Protein AF-A0A832IP76-F1 (afdb_monomer_lite)

pLDDT: mean 93.06, std 5.54, range [58.69, 98.25]

Sequence (134 aa):
MFLRELKSSSGKVYIQVIDKSSGKYKVVKSFGSSFYEKELFNLKKEAQQWIHHRLQRRIEAHITINFAAYKVYKELERQLKEKKATISAEKAIEIAENIYQIQVKLPNSQEIISKTIILTQEQKYLSELFNFGC

Radius of gyration: 27.36 Å; chains: 1; bounding box: 58×35×67 Å

Structure (mmCIF, N/CA/C/O backbone):
data_AF-A0A832IP76-F1
#
_entry.id   AF-A0A832IP76-F1
#
loop_
_atom_site.group_PDB
_atom_site.id
_atom_site.type_symbol
_atom_site.label_atom_id
_atom_site.label_alt_id
_atom_site.label_comp_id
_atom_site.label_asym_id
_atom_site.label_entity_id
_atom_site.label_seq_id
_atom_site.pdbx_PDB_ins_code
_atom_site.Cartn_x
_atom_site.Cartn_y
_atom_site.Cartn_z
_atom_site.occupancy
_atom_site.B_iso_or_equiv
_atom_site.auth_seq_id
_atom_site.auth_comp_id
_atom_site.auth_asym_id
_atom_site.auth_atom_id
_atom_site.pdbx_PDB_model_num
ATOM 1 N N . MET A 1 1 ? 14.040 -2.113 -15.849 1.00 89.50 1 MET A N 1
ATOM 2 C CA . MET A 1 1 ? 13.790 -2.265 -17.301 1.00 89.50 1 MET A CA 1
ATOM 3 C C . MET A 1 1 ? 14.934 -1.606 -18.041 1.00 89.50 1 MET A C 1
ATOM 5 O O . MET A 1 1 ? 15.389 -0.569 -17.582 1.00 89.50 1 MET A O 1
ATOM 9 N N . PHE A 1 2 ? 15.406 -2.195 -19.135 1.00 91.50 2 PHE A N 1
ATOM 10 C CA . PHE A 1 2 ? 16.602 -1.736 -19.840 1.00 91.50 2 PHE A CA 1
ATOM 11 C C . PHE A 1 2 ? 16.370 -1.736 -21.344 1.00 9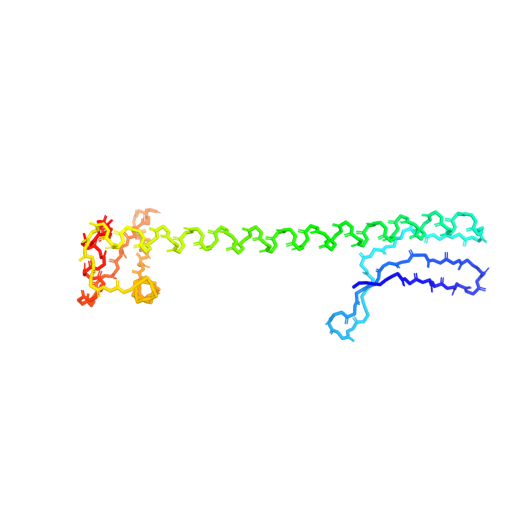1.50 2 PHE A C 1
ATOM 13 O O . PHE A 1 2 ? 15.682 -2.620 -21.859 1.00 91.50 2 PHE A O 1
ATOM 20 N N . LEU A 1 3 ? 16.961 -0.762 -22.034 1.00 94.62 3 LEU A N 1
ATOM 21 C CA . LEU A 1 3 ? 17.046 -0.785 -23.486 1.00 94.62 3 LEU A CA 1
ATOM 22 C C . LEU A 1 3 ? 18.001 -1.907 -23.914 1.00 94.62 3 LEU A C 1
ATOM 24 O O . LEU A 1 3 ? 19.085 -2.063 -23.354 1.00 94.62 3 LEU A O 1
ATOM 28 N N . ARG A 1 4 ? 17.579 -2.697 -24.895 1.00 94.50 4 ARG A N 1
ATOM 29 C CA . ARG A 1 4 ? 18.349 -3.766 -25.520 1.00 94.50 4 ARG A CA 1
ATOM 30 C C . ARG A 1 4 ? 18.390 -3.525 -27.018 1.00 94.50 4 ARG A C 1
ATOM 32 O O . ARG A 1 4 ? 17.353 -3.337 -27.652 1.00 94.50 4 ARG A O 1
ATOM 39 N N . GLU A 1 5 ? 19.589 -3.632 -27.564 1.00 95.44 5 GLU A N 1
ATOM 40 C CA . GLU A 1 5 ? 19.828 -3.703 -28.998 1.00 95.44 5 GLU A CA 1
ATOM 41 C C . GLU A 1 5 ? 20.131 -5.150 -29.363 1.00 95.44 5 GLU A C 1
ATOM 43 O O . GLU A 1 5 ? 21.021 -5.774 -28.782 1.00 95.44 5 GLU A O 1
ATOM 48 N N . LEU A 1 6 ? 19.365 -5.705 -30.295 1.00 94.62 6 LEU A N 1
ATOM 49 C CA . LEU A 1 6 ? 19.557 -7.067 -30.774 1.00 94.62 6 LEU A CA 1
ATOM 50 C C . LEU A 1 6 ? 19.896 -7.029 -32.261 1.00 94.62 6 LEU A C 1
ATOM 52 O O . LEU A 1 6 ? 19.045 -6.704 -33.084 1.00 94.62 6 LEU A O 1
ATOM 56 N N . LYS A 1 7 ? 21.143 -7.358 -32.599 1.00 94.19 7 LYS A N 1
ATOM 57 C CA . LYS A 1 7 ? 21.591 -7.474 -33.989 1.00 94.19 7 LYS A CA 1
ATOM 58 C C . LYS A 1 7 ? 21.172 -8.834 -34.547 1.00 94.19 7 LYS A C 1
ATOM 60 O O . LYS A 1 7 ? 21.428 -9.862 -33.925 1.00 94.19 7 LYS A O 1
ATOM 65 N N . SER A 1 8 ? 20.506 -8.829 -35.694 1.00 93.50 8 SER A N 1
ATOM 66 C CA . SER A 1 8 ? 20.143 -10.032 -36.443 1.00 93.50 8 SER A CA 1
ATOM 67 C C . SER A 1 8 ? 21.290 -10.478 -37.348 1.00 93.50 8 SER A C 1
ATOM 69 O O . SER A 1 8 ? 22.153 -9.674 -37.700 1.00 93.50 8 SER A O 1
ATOM 71 N N . SER A 1 9 ? 21.265 -11.742 -37.772 1.00 88.50 9 SER A N 1
ATOM 72 C CA . SER A 1 9 ? 22.196 -12.301 -38.759 1.00 88.50 9 SER A CA 1
ATOM 73 C C . SER A 1 9 ? 22.188 -11.544 -40.091 1.00 88.50 9 SER A C 1
ATOM 75 O O . SER A 1 9 ? 23.203 -11.514 -40.773 1.00 88.50 9 SER A O 1
ATOM 77 N N . SER A 1 10 ? 21.080 -10.879 -40.438 1.00 85.50 10 SER A N 1
ATOM 78 C CA . SER A 1 10 ? 20.974 -10.026 -41.628 1.00 85.50 10 SER A CA 1
ATOM 79 C C . SER A 1 10 ? 21.612 -8.639 -41.475 1.00 85.50 10 SER A C 1
ATOM 81 O O . SER A 1 10 ? 21.623 -7.874 -42.431 1.00 85.50 10 SER A O 1
ATOM 83 N N . GLY A 1 11 ? 22.096 -8.273 -40.282 1.00 87.50 11 GLY A N 1
ATOM 84 C CA . GLY A 1 11 ? 22.612 -6.934 -39.969 1.00 87.50 11 GLY A CA 1
ATOM 85 C C . GLY A 1 11 ? 21.555 -5.949 -39.451 1.00 87.50 11 GLY A C 1
ATOM 86 O O . GLY A 1 11 ? 21.905 -4.875 -38.964 1.00 87.50 11 GLY A O 1
ATOM 87 N N . LYS A 1 12 ? 20.266 -6.315 -39.476 1.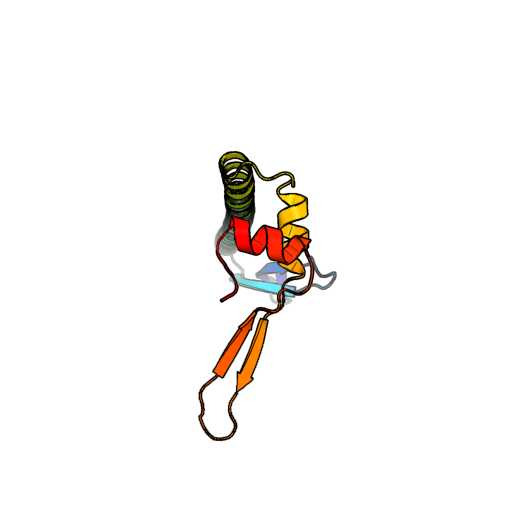00 93.19 12 LYS A N 1
ATOM 88 C CA . LYS A 1 12 ? 19.182 -5.485 -38.926 1.00 93.19 12 LYS A CA 1
ATOM 89 C C . LYS A 1 12 ? 19.278 -5.412 -37.403 1.00 93.19 12 LYS A C 1
ATOM 91 O O . LYS A 1 12 ? 19.437 -6.446 -36.751 1.00 93.19 12 LYS A O 1
ATOM 96 N N . VAL A 1 13 ? 19.117 -4.228 -36.815 1.00 96.56 13 VAL A N 1
ATOM 97 C CA . VAL A 1 13 ? 19.143 -4.048 -35.354 1.00 96.56 13 VAL A CA 1
ATOM 98 C C . VAL A 1 13 ? 17.733 -3.824 -34.827 1.00 96.56 13 VAL A C 1
ATOM 100 O O . VAL A 1 13 ? 17.008 -2.969 -35.326 1.00 96.56 13 VAL A O 1
ATOM 103 N N . TYR A 1 14 ? 17.344 -4.585 -33.808 1.00 96.50 14 TYR A N 1
ATOM 104 C CA . TYR A 1 14 ? 16.060 -4.479 -33.120 1.00 96.50 14 TYR A CA 1
ATOM 105 C C . TYR A 1 14 ? 16.226 -3.707 -31.815 1.00 96.50 14 TYR A C 1
ATOM 107 O O . TYR A 1 14 ? 17.082 -4.052 -30.996 1.00 96.50 14 TYR A O 1
ATOM 115 N N . ILE A 1 15 ? 15.376 -2.702 -31.605 1.00 97.56 15 ILE A N 1
ATOM 116 C CA . ILE A 1 15 ? 15.324 -1.923 -30.367 1.00 97.56 15 ILE A CA 1
ATOM 117 C C . ILE A 1 15 ? 14.182 -2.446 -29.502 1.00 97.56 15 ILE A C 1
ATOM 119 O O . ILE A 1 15 ? 13.008 -2.425 -29.886 1.00 97.56 15 ILE A O 1
ATOM 123 N N . GLN A 1 16 ? 14.536 -2.941 -28.321 1.00 96.94 16 GLN A N 1
ATOM 124 C CA . GLN A 1 16 ? 13.610 -3.554 -27.378 1.00 96.94 16 GLN A CA 1
ATOM 125 C C . GLN A 1 16 ? 13.825 -2.993 -25.978 1.00 96.94 16 GLN A C 1
ATOM 127 O O . GLN A 1 16 ? 14.927 -2.603 -25.606 1.00 96.94 16 GLN A O 1
ATOM 132 N N . VAL A 1 17 ? 12.776 -3.014 -25.168 1.00 96.38 17 VAL A N 1
ATOM 133 C CA . VAL A 1 17 ? 12.868 -2.812 -23.725 1.00 96.38 17 VAL A CA 1
ATOM 134 C C . VAL A 1 17 ? 12.633 -4.147 -23.047 1.00 96.38 17 VAL A C 1
ATOM 136 O O . VAL A 1 17 ? 11.624 -4.812 -23.289 1.00 96.38 17 VAL A O 1
ATOM 139 N N . ILE A 1 18 ? 13.571 -4.536 -22.194 1.00 94.62 18 ILE A N 1
ATOM 140 C CA . ILE A 1 18 ? 13.535 -5.786 -21.441 1.00 94.62 18 ILE A CA 1
ATOM 141 C C . ILE A 1 18 ? 13.366 -5.526 -19.945 1.00 94.62 18 ILE A C 1
ATOM 143 O O . ILE A 1 18 ? 13.794 -4.501 -19.411 1.00 94.62 18 ILE A O 1
ATOM 147 N N . ASP A 1 19 ? 12.772 -6.485 -19.250 1.00 92.62 19 ASP A N 1
ATOM 148 C CA . ASP A 1 19 ? 12.733 -6.569 -17.798 1.00 92.62 19 ASP A CA 1
ATOM 149 C C . ASP A 1 19 ? 13.589 -7.749 -17.334 1.00 92.62 19 ASP A C 1
ATOM 151 O O . ASP A 1 19 ? 13.586 -8.809 -17.962 1.00 92.62 19 ASP A O 1
ATOM 155 N N . LYS A 1 20 ? 14.334 -7.533 -16.249 1.00 89.44 20 LYS A N 1
ATOM 156 C CA . LYS A 1 20 ? 15.173 -8.537 -15.578 1.00 89.44 20 LYS A CA 1
ATOM 157 C C . LYS A 1 20 ? 14.866 -8.647 -14.080 1.00 89.44 20 LYS A C 1
ATOM 159 O O . LYS A 1 20 ? 15.539 -9.392 -13.382 1.00 89.44 20 LYS A O 1
ATOM 164 N N . SER A 1 21 ? 13.880 -7.901 -13.573 1.00 86.31 21 SER A N 1
ATOM 165 C CA . SER A 1 21 ? 13.561 -7.828 -12.136 1.00 86.31 21 SER A CA 1
ATOM 166 C C . SER A 1 21 ? 13.188 -9.180 -11.521 1.00 86.31 21 SER A C 1
ATOM 168 O O . SER A 1 21 ? 13.460 -9.418 -10.354 1.00 86.31 21 SER A O 1
ATOM 170 N N . SER A 1 22 ? 12.625 -10.088 -12.318 1.00 84.88 22 SER A N 1
ATOM 171 C CA . SER A 1 22 ? 12.255 -11.448 -11.901 1.00 84.88 22 SER A CA 1
ATOM 172 C C . SER A 1 22 ? 13.398 -12.474 -11.994 1.00 84.88 22 SER A C 1
ATOM 174 O O . SER A 1 22 ? 13.154 -13.673 -11.893 1.00 84.88 22 SER A O 1
ATOM 176 N N . GLY A 1 23 ? 14.632 -12.046 -12.287 1.00 86.50 23 GLY A N 1
ATOM 177 C CA . GLY A 1 23 ? 15.772 -12.934 -12.560 1.00 86.50 23 GLY A CA 1
ATOM 178 C C . GLY A 1 23 ? 15.764 -13.570 -13.959 1.00 86.50 23 GLY A C 1
ATOM 179 O O . GLY A 1 23 ? 16.802 -14.022 -14.435 1.00 86.50 23 GLY A O 1
ATOM 180 N N . LYS A 1 24 ? 14.627 -13.552 -14.668 1.00 89.38 24 LYS A N 1
ATOM 181 C CA . LYS A 1 24 ? 14.507 -13.988 -16.068 1.00 89.38 24 LYS A CA 1
ATOM 182 C C . LYS A 1 24 ? 14.410 -12.794 -17.011 1.00 89.38 24 LYS A C 1
ATOM 184 O O . LYS A 1 24 ? 13.828 -11.762 -16.683 1.00 89.38 24 LYS A O 1
ATOM 189 N N . TYR A 1 25 ? 14.942 -12.963 -18.219 1.00 91.62 25 TYR A N 1
ATOM 190 C CA . TYR A 1 25 ? 14.788 -11.986 -19.291 1.00 91.62 25 TYR A CA 1
ATOM 191 C C . TYR A 1 25 ? 13.372 -12.043 -19.860 1.00 91.62 25 TYR A C 1
ATOM 193 O O . TYR A 1 25 ? 12.951 -13.072 -20.386 1.00 91.62 25 TYR A O 1
ATOM 201 N N . LYS A 1 26 ? 12.661 -10.915 -19.820 1.00 94.31 26 LYS A N 1
ATOM 202 C CA . LYS A 1 26 ? 11.359 -10.755 -20.474 1.00 94.31 26 LYS A CA 1
ATOM 203 C C . LYS A 1 26 ? 11.374 -9.528 -21.374 1.00 94.31 26 LYS A C 1
ATOM 205 O O . LYS A 1 26 ? 11.691 -8.435 -20.916 1.00 94.31 26 LYS A O 1
ATOM 210 N N . VAL A 1 27 ? 11.012 -9.684 -22.646 1.00 94.31 27 VAL A N 1
ATOM 211 C CA . VAL A 1 27 ? 10.774 -8.529 -23.524 1.00 94.31 27 VAL A CA 1
ATOM 212 C C . VAL A 1 27 ? 9.468 -7.868 -23.091 1.00 94.31 27 VAL A C 1
ATOM 214 O O . VAL A 1 27 ? 8.426 -8.514 -23.033 1.00 94.31 27 VAL A O 1
ATOM 217 N N . VAL A 1 28 ? 9.539 -6.587 -22.738 1.00 94.06 28 VAL A N 1
ATOM 218 C CA . VAL A 1 28 ? 8.392 -5.786 -22.288 1.00 94.06 28 VAL A CA 1
ATOM 219 C C . VAL A 1 28 ? 7.719 -5.116 -23.474 1.00 94.06 28 VAL A C 1
ATOM 221 O O . VAL A 1 28 ? 6.495 -5.079 -23.546 1.00 94.06 28 VAL A O 1
ATOM 224 N N . LYS A 1 29 ? 8.522 -4.555 -24.382 1.00 95.69 29 LYS A N 1
ATOM 225 C CA . LYS A 1 29 ? 8.045 -3.861 -25.576 1.00 95.69 29 LYS A CA 1
ATOM 226 C C . LYS A 1 29 ? 9.135 -3.832 -26.643 1.00 95.69 29 LYS A C 1
ATOM 228 O O . LYS A 1 29 ? 10.298 -3.589 -26.327 1.00 95.69 29 LYS A O 1
ATOM 233 N N . SER A 1 30 ? 8.747 -4.040 -27.894 1.00 96.12 30 SER A N 1
ATOM 234 C CA . SER A 1 30 ? 9.597 -3.819 -29.066 1.00 96.12 30 SER A CA 1
ATOM 235 C C . SER A 1 30 ? 9.212 -2.488 -29.703 1.00 96.12 30 SER A C 1
ATOM 237 O O . SER A 1 30 ? 8.024 -2.215 -29.852 1.00 96.12 30 SER A O 1
ATOM 239 N N . PHE A 1 31 ? 10.201 -1.667 -30.052 1.00 95.94 31 PHE A N 1
ATOM 240 C CA . PHE A 1 31 ? 9.984 -0.348 -30.662 1.00 95.94 31 PHE A CA 1
ATOM 241 C C . PHE A 1 31 ? 10.182 -0.375 -32.178 1.00 95.94 31 PHE A C 1
ATOM 243 O O . PHE A 1 31 ? 9.664 0.476 -32.883 1.00 95.94 31 PHE A O 1
ATOM 250 N N . GLY A 1 32 ? 10.875 -1.389 -32.695 1.00 95.19 32 GLY A N 1
ATOM 251 C CA . GLY A 1 32 ? 11.062 -1.582 -34.127 1.00 95.19 32 GLY A CA 1
ATOM 252 C C . GLY A 1 32 ? 12.450 -2.111 -34.443 1.00 95.19 32 GLY A C 1
ATOM 253 O O . GLY A 1 32 ? 13.200 -2.522 -33.552 1.00 95.19 32 GLY A O 1
ATOM 254 N N . SER A 1 33 ? 12.785 -2.118 -35.730 1.00 95.75 33 SER A N 1
ATOM 255 C CA . SER A 1 33 ? 14.110 -2.504 -36.206 1.00 95.75 33 SER A CA 1
ATOM 256 C C . SER A 1 33 ? 14.481 -1.768 -37.480 1.00 95.75 33 SER A C 1
ATOM 258 O O . SER A 1 33 ? 13.615 -1.531 -38.319 1.00 95.75 33 SER A O 1
ATOM 260 N N . SER A 1 34 ? 15.765 -1.472 -37.654 1.00 96.00 34 SER A N 1
ATOM 261 C CA . SER A 1 34 ? 16.280 -0.824 -38.860 1.00 96.00 34 SER A CA 1
ATOM 262 C C . SER A 1 34 ? 17.731 -1.224 -39.148 1.00 96.00 34 SER A C 1
ATOM 264 O O . SER A 1 34 ? 18.425 -1.768 -38.286 1.00 96.00 34 SER A O 1
ATOM 266 N N . PHE A 1 35 ? 18.159 -0.980 -40.384 1.00 94.94 35 PHE A N 1
ATOM 267 C CA . PHE A 1 35 ? 19.558 -1.006 -40.814 1.00 94.94 35 PHE A CA 1
ATOM 268 C C . PHE A 1 35 ? 20.202 0.386 -40.731 1.00 94.94 35 PHE A C 1
ATOM 270 O O . PHE A 1 35 ? 21.423 0.495 -40.673 1.00 94.94 35 PHE A O 1
ATOM 277 N N . TYR A 1 36 ? 19.389 1.447 -40.721 1.00 95.69 36 TYR A N 1
ATOM 278 C CA . TYR A 1 36 ? 19.847 2.827 -40.804 1.00 95.69 36 TYR A CA 1
ATOM 279 C C . TYR A 1 36 ? 20.055 3.421 -39.414 1.00 95.69 36 TYR A C 1
ATOM 281 O O . TYR A 1 36 ? 19.154 3.430 -38.573 1.00 95.69 36 TYR A O 1
ATOM 289 N N . GLU A 1 37 ? 21.236 3.988 -39.186 1.00 93.44 37 GLU A N 1
ATOM 290 C CA . GLU A 1 37 ? 21.628 4.541 -37.888 1.00 93.44 37 GLU A CA 1
ATOM 291 C C . GLU A 1 37 ? 20.676 5.639 -37.394 1.00 93.44 37 GLU A C 1
ATOM 293 O O . GLU A 1 37 ? 20.296 5.648 -36.224 1.00 93.44 37 GLU A O 1
ATOM 298 N N . LYS A 1 38 ? 20.215 6.517 -38.292 1.00 96.25 38 LYS A N 1
ATOM 299 C CA . LYS A 1 38 ? 19.279 7.600 -37.953 1.00 96.25 38 LYS A CA 1
ATOM 300 C C . LYS A 1 38 ? 17.938 7.072 -37.435 1.00 96.25 38 LYS A C 1
ATOM 302 O O . LYS A 1 38 ? 17.392 7.604 -36.469 1.00 96.25 38 LYS A O 1
ATOM 307 N N . GLU A 1 39 ? 17.413 6.017 -38.051 1.00 96.25 39 GLU A N 1
ATOM 308 C CA . GLU A 1 39 ? 16.176 5.379 -37.593 1.00 96.25 39 GLU A CA 1
ATOM 309 C C . GLU A 1 39 ? 16.391 4.678 -36.252 1.00 96.25 39 GLU A C 1
ATOM 311 O O . GLU A 1 39 ? 15.586 4.839 -35.336 1.00 96.25 39 GLU A O 1
ATOM 316 N N . LEU A 1 40 ? 17.514 3.972 -36.089 1.00 95.94 40 LEU A N 1
ATOM 317 C CA . LEU A 1 40 ? 17.874 3.344 -34.817 1.00 95.94 40 LEU A CA 1
ATOM 318 C C . LEU A 1 40 ? 18.018 4.368 -33.690 1.00 95.94 40 LEU A C 1
ATOM 320 O O . LEU A 1 40 ? 17.552 4.111 -32.582 1.00 95.94 40 LEU A O 1
ATOM 324 N N . PHE A 1 41 ? 18.609 5.532 -33.957 1.00 97.06 41 PHE A N 1
ATOM 325 C CA . PHE A 1 41 ? 18.715 6.621 -32.989 1.00 97.06 41 PHE A CA 1
ATOM 326 C C . PHE A 1 41 ? 17.335 7.098 -32.516 1.00 97.06 41 PHE A C 1
ATOM 328 O O . PHE A 1 41 ? 17.096 7.197 -31.310 1.00 97.06 41 PHE A O 1
ATOM 335 N N . ASN A 1 42 ? 16.400 7.319 -33.445 1.00 97.44 42 ASN A N 1
ATOM 336 C CA . ASN A 1 42 ? 15.035 7.732 -33.110 1.00 97.44 42 ASN A CA 1
ATOM 337 C C . ASN A 1 42 ? 14.303 6.667 -32.278 1.00 97.44 42 ASN A C 1
ATOM 339 O O . ASN A 1 42 ? 13.724 6.992 -31.240 1.00 97.44 42 ASN A O 1
ATOM 343 N N . LEU A 1 43 ? 14.402 5.393 -32.673 1.00 97.38 43 LEU A N 1
ATOM 344 C CA . LEU A 1 43 ? 13.804 4.272 -31.939 1.00 97.38 43 LEU A CA 1
ATOM 345 C C . LEU A 1 43 ? 14.382 4.131 -30.522 1.00 97.38 43 LEU A C 1
ATOM 347 O O . LEU A 1 43 ? 13.646 3.864 -29.570 1.00 97.38 43 LEU A O 1
ATOM 351 N N . LYS A 1 44 ? 15.696 4.333 -30.354 1.00 96.88 44 LYS A N 1
ATOM 352 C CA . LYS A 1 44 ? 16.342 4.335 -29.032 1.00 96.88 44 LYS A CA 1
ATOM 353 C C . LYS A 1 44 ? 15.825 5.473 -28.163 1.00 96.88 44 LYS A C 1
ATOM 355 O O . LYS A 1 44 ? 15.504 5.238 -26.998 1.00 96.88 44 LYS A O 1
ATOM 360 N N . LYS A 1 45 ? 15.717 6.680 -28.723 1.00 97.00 45 LYS A N 1
ATOM 361 C CA . LYS A 1 45 ? 15.214 7.858 -28.011 1.00 97.00 45 LYS A CA 1
ATOM 362 C C . LYS A 1 45 ? 13.777 7.644 -27.532 1.00 97.00 45 LYS A C 1
ATOM 364 O O . LYS A 1 45 ? 13.489 7.890 -26.363 1.00 97.00 45 LYS A O 1
ATOM 369 N N . GLU A 1 46 ? 12.902 7.128 -28.393 1.00 96.69 46 GLU A N 1
ATOM 370 C CA . GLU A 1 46 ? 11.515 6.813 -28.030 1.00 96.69 46 GLU A CA 1
ATOM 371 C C . GLU A 1 46 ? 11.452 5.769 -26.903 1.00 96.69 46 GLU A C 1
ATOM 373 O O . GLU A 1 46 ? 10.758 5.956 -25.901 1.00 96.69 46 GLU A O 1
ATOM 378 N N . ALA A 1 47 ? 12.239 4.696 -27.014 1.00 96.38 47 ALA A N 1
ATOM 379 C CA . ALA A 1 47 ? 12.301 3.653 -25.998 1.00 96.38 47 ALA A CA 1
ATOM 380 C C . ALA A 1 47 ? 12.831 4.171 -24.648 1.00 96.38 47 ALA A C 1
ATOM 382 O O . ALA A 1 47 ? 12.284 3.830 -23.596 1.00 96.38 47 ALA A O 1
ATOM 383 N N . GLN A 1 48 ? 13.856 5.029 -24.657 1.00 95.19 48 GLN A N 1
ATOM 384 C CA . GLN A 1 48 ? 14.380 5.677 -23.452 1.00 95.19 48 GLN A CA 1
ATOM 385 C C . GLN A 1 48 ? 13.348 6.599 -22.809 1.00 95.19 48 GLN A C 1
ATOM 387 O O . GLN A 1 48 ? 13.143 6.521 -21.596 1.00 95.19 48 GLN A O 1
ATOM 392 N N . GLN A 1 49 ? 12.675 7.440 -23.596 1.00 94.25 49 GLN A N 1
ATOM 393 C CA . GLN A 1 49 ? 11.599 8.293 -23.095 1.00 94.25 49 GLN A CA 1
ATOM 394 C C . GLN A 1 49 ? 10.490 7.444 -22.478 1.00 94.25 49 GLN A C 1
ATOM 396 O O . GLN A 1 49 ? 10.042 7.736 -21.372 1.00 94.25 49 GLN A O 1
ATOM 401 N N . TRP A 1 50 ? 10.085 6.357 -23.131 1.00 95.12 50 TRP A N 1
ATOM 402 C CA . TRP A 1 50 ? 9.065 5.459 -22.602 1.00 95.12 50 TRP A CA 1
ATOM 403 C C . TRP A 1 50 ? 9.463 4.838 -21.252 1.00 95.12 50 TRP A C 1
ATOM 405 O O . TRP A 1 50 ? 8.640 4.794 -20.335 1.00 95.12 50 TRP A O 1
ATOM 415 N N . ILE A 1 51 ? 10.723 4.404 -21.094 1.00 92.69 51 ILE A N 1
ATOM 416 C CA . ILE A 1 51 ? 11.238 3.900 -19.807 1.00 92.69 51 ILE A CA 1
ATOM 417 C C . ILE A 1 51 ? 11.160 4.992 -18.731 1.00 92.69 51 ILE A C 1
ATOM 419 O O . ILE A 1 51 ? 10.641 4.727 -17.645 1.00 92.69 51 ILE A O 1
ATOM 423 N N . HIS A 1 52 ? 11.643 6.203 -19.029 1.00 90.19 52 HIS A N 1
ATOM 424 C CA . HIS A 1 52 ? 11.678 7.309 -18.068 1.00 90.19 52 HIS A CA 1
ATOM 425 C C . HIS A 1 52 ? 10.277 7.720 -17.612 1.00 90.19 52 HIS A C 1
ATOM 427 O O . HIS A 1 52 ? 10.014 7.735 -16.411 1.00 90.19 52 HIS A O 1
ATOM 433 N N . HIS A 1 53 ? 9.346 7.952 -18.544 1.00 89.12 53 HIS A N 1
ATOM 434 C CA . HIS A 1 53 ? 7.964 8.307 -18.201 1.00 89.12 53 HIS A CA 1
ATOM 435 C C . HIS A 1 53 ? 7.293 7.225 -17.349 1.00 89.12 53 HIS A C 1
ATOM 437 O O . HIS A 1 53 ? 6.534 7.523 -16.426 1.00 89.12 53 HIS A O 1
ATOM 443 N N . ARG A 1 54 ? 7.574 5.945 -17.626 1.00 87.12 54 ARG A N 1
ATOM 444 C CA . ARG A 1 54 ? 7.024 4.842 -16.834 1.00 87.12 54 ARG A CA 1
ATOM 445 C C . ARG A 1 54 ? 7.598 4.799 -15.417 1.00 87.12 54 ARG A C 1
ATOM 447 O O . ARG A 1 54 ? 6.859 4.462 -14.493 1.00 87.12 54 ARG A O 1
ATOM 454 N N . LEU A 1 55 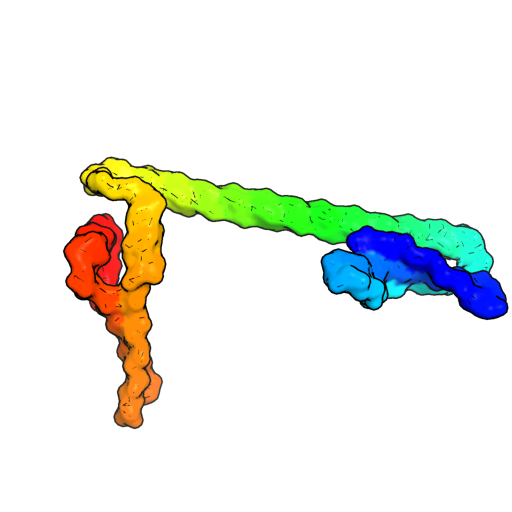? 8.883 5.108 -15.240 1.00 86.12 55 LEU A N 1
ATOM 455 C CA . LEU A 1 55 ? 9.508 5.198 -13.919 1.00 86.12 55 LEU A CA 1
ATOM 456 C C . LEU A 1 55 ? 8.924 6.369 -13.120 1.00 86.12 55 LEU A C 1
ATOM 458 O O . LEU A 1 55 ? 8.494 6.162 -11.989 1.00 86.12 55 LEU A O 1
ATOM 462 N N . GLN A 1 56 ? 8.830 7.547 -13.739 1.00 89.50 56 GLN A N 1
ATOM 463 C CA . GLN A 1 56 ? 8.254 8.745 -13.133 1.00 89.50 56 GLN A CA 1
ATOM 464 C C . GLN A 1 56 ? 6.839 8.483 -12.604 1.00 89.50 56 GLN A C 1
ATOM 466 O O . GLN A 1 56 ? 6.603 8.644 -11.412 1.00 89.50 56 GLN A O 1
ATOM 471 N N . ARG A 1 57 ? 5.934 7.952 -13.441 1.00 89.56 57 ARG A N 1
ATOM 472 C CA . ARG A 1 57 ? 4.556 7.643 -13.012 1.00 89.56 57 ARG A CA 1
ATOM 473 C C . ARG A 1 57 ? 4.489 6.674 -11.832 1.00 89.56 57 ARG A C 1
ATOM 475 O O . ARG A 1 57 ? 3.584 6.770 -11.014 1.00 89.56 57 ARG A O 1
ATOM 482 N N . ARG A 1 58 ? 5.413 5.710 -11.745 1.00 89.25 58 ARG A N 1
ATOM 483 C CA . ARG A 1 58 ? 5.464 4.761 -10.618 1.00 89.25 58 ARG A CA 1
ATOM 484 C C . ARG A 1 58 ? 5.926 5.432 -9.330 1.00 89.25 58 ARG A C 1
ATOM 486 O O . ARG A 1 58 ? 5.365 5.136 -8.281 1.00 89.25 58 ARG A O 1
ATOM 493 N N . ILE A 1 59 ? 6.923 6.309 -9.419 1.00 92.69 59 ILE A N 1
ATOM 494 C CA . ILE A 1 59 ? 7.411 7.093 -8.279 1.00 92.69 59 ILE A CA 1
ATOM 495 C C . ILE A 1 59 ? 6.298 8.019 -7.786 1.00 92.69 59 ILE A C 1
ATOM 497 O O . ILE A 1 59 ? 5.959 7.980 -6.608 1.00 92.69 59 ILE A O 1
ATOM 501 N N . GLU A 1 60 ? 5.680 8.775 -8.694 1.00 94.31 60 GLU A N 1
ATOM 502 C CA . GLU A 1 60 ? 4.552 9.660 -8.390 1.00 94.31 60 GLU A CA 1
ATOM 503 C C . GLU A 1 60 ? 3.407 8.888 -7.729 1.00 94.31 60 GLU A C 1
ATOM 505 O O . GLU A 1 60 ? 2.981 9.253 -6.639 1.00 94.31 60 GLU A O 1
ATOM 510 N N . ALA A 1 61 ? 2.974 7.767 -8.319 1.00 95.00 61 ALA A N 1
ATOM 511 C CA . ALA A 1 61 ? 1.907 6.947 -7.752 1.00 95.00 61 ALA A CA 1
ATOM 512 C C . ALA A 1 61 ? 2.246 6.431 -6.344 1.00 95.00 61 ALA A C 1
ATOM 514 O O . ALA A 1 61 ? 1.399 6.489 -5.454 1.00 95.00 61 ALA A O 1
ATOM 515 N N . HIS A 1 62 ? 3.474 5.954 -6.118 1.00 95.00 62 HIS A N 1
ATOM 516 C CA . HIS A 1 62 ? 3.899 5.488 -4.798 1.00 95.00 62 HIS A CA 1
ATOM 517 C C . HIS A 1 62 ? 3.873 6.622 -3.766 1.00 95.00 62 HIS A C 1
ATOM 519 O O . HIS A 1 62 ? 3.340 6.451 -2.672 1.00 95.00 62 HIS A O 1
ATOM 525 N N . ILE A 1 63 ? 4.391 7.799 -4.124 1.00 96.88 63 ILE A N 1
ATOM 526 C CA . ILE A 1 63 ? 4.370 8.988 -3.267 1.00 96.88 63 ILE A CA 1
ATOM 527 C C . ILE A 1 63 ? 2.925 9.391 -2.942 1.00 96.88 63 ILE A C 1
ATOM 529 O O . ILE A 1 63 ? 2.592 9.583 -1.774 1.00 96.88 63 ILE A O 1
ATOM 533 N N . THR A 1 64 ? 2.047 9.461 -3.945 1.00 97.69 64 THR A N 1
ATOM 534 C CA . THR A 1 64 ? 0.632 9.805 -3.753 1.00 97.69 64 THR A CA 1
ATOM 535 C C . THR A 1 64 ? -0.071 8.829 -2.814 1.00 97.69 64 THR A C 1
ATOM 537 O O . THR A 1 64 ? -0.777 9.271 -1.909 1.00 97.69 64 THR A O 1
ATOM 540 N N . ILE A 1 65 ? 0.141 7.520 -2.984 1.00 97.19 65 ILE A N 1
ATOM 541 C CA . ILE A 1 65 ? -0.455 6.497 -2.113 1.00 97.19 65 ILE A CA 1
ATOM 542 C C . ILE A 1 65 ? 0.034 6.665 -0.670 1.00 97.19 65 ILE A C 1
ATOM 544 O O . ILE A 1 65 ? -0.785 6.644 0.244 1.00 97.19 65 ILE A O 1
ATOM 548 N N . ASN A 1 66 ? 1.333 6.902 -0.457 1.00 97.62 66 ASN A N 1
ATOM 549 C CA . ASN A 1 66 ? 1.879 7.133 0.884 1.00 97.62 66 ASN A CA 1
ATOM 550 C C . ASN A 1 66 ? 1.277 8.376 1.550 1.00 97.62 66 ASN A C 1
ATOM 552 O O . ASN A 1 66 ? 0.866 8.312 2.707 1.00 97.62 66 ASN A O 1
ATOM 556 N N . PHE A 1 67 ? 1.174 9.499 0.832 1.00 98.19 67 PHE A N 1
ATOM 557 C CA . PHE A 1 67 ? 0.5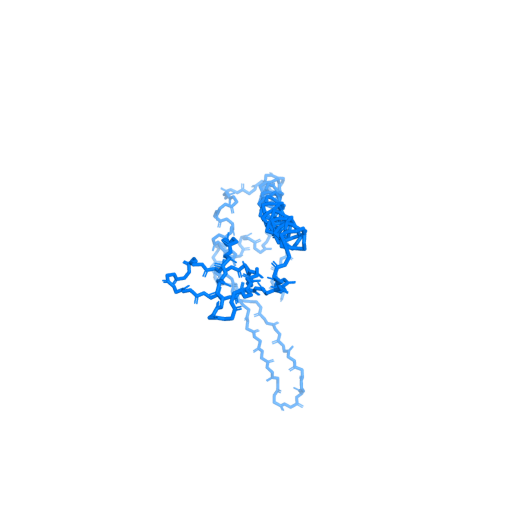64 10.713 1.382 1.00 98.19 67 PHE A CA 1
ATOM 558 C C . PHE A 1 67 ? -0.924 10.532 1.684 1.00 98.19 67 PHE A C 1
ATOM 560 O O . PHE A 1 67 ? -1.397 11.015 2.712 1.00 98.19 67 PHE A O 1
ATOM 567 N N . ALA A 1 68 ? -1.662 9.826 0.824 1.00 98.06 68 ALA A N 1
ATOM 568 C CA . ALA A 1 68 ? -3.067 9.517 1.064 1.00 98.06 68 ALA A CA 1
ATOM 569 C C . ALA A 1 68 ? -3.239 8.630 2.307 1.00 98.06 68 ALA A C 1
ATOM 571 O O . ALA A 1 68 ? -4.033 8.967 3.185 1.00 98.06 68 ALA A O 1
ATOM 572 N N . ALA A 1 69 ? -2.450 7.557 2.424 1.00 97.31 69 ALA A N 1
ATOM 573 C CA . ALA A 1 69 ? -2.455 6.675 3.589 1.00 97.31 69 ALA A CA 1
ATOM 574 C C . ALA A 1 69 ? -2.103 7.437 4.876 1.00 97.31 69 ALA A C 1
ATOM 576 O O . ALA A 1 69 ? -2.827 7.348 5.866 1.00 97.31 69 ALA A O 1
ATOM 577 N N . TYR A 1 70 ? -1.053 8.263 4.842 1.00 98.06 70 TYR A N 1
ATOM 578 C CA . TYR A 1 70 ? -0.657 9.085 5.984 1.00 98.06 70 TYR A CA 1
ATOM 579 C C . TYR A 1 70 ? -1.738 10.099 6.376 1.00 98.06 70 TYR A C 1
ATOM 581 O O . TYR A 1 70 ? -1.978 10.319 7.560 1.00 98.06 70 TYR A O 1
ATOM 589 N N . LYS A 1 71 ? -2.439 10.689 5.401 1.00 98.19 71 LYS A N 1
ATOM 590 C CA . LYS A 1 71 ? -3.553 11.603 5.672 1.00 98.19 71 LYS A CA 1
ATOM 591 C C . LYS A 1 71 ? -4.711 10.891 6.372 1.00 98.19 71 LYS A C 1
ATOM 593 O O . LYS A 1 71 ? -5.241 11.436 7.333 1.00 98.19 71 LYS A O 1
ATOM 598 N N . VAL A 1 72 ? -5.083 9.690 5.923 1.00 97.88 72 VAL A N 1
ATOM 599 C CA . VAL A 1 72 ? -6.125 8.871 6.572 1.00 97.88 72 VAL A CA 1
ATOM 600 C C . VAL A 1 72 ? -5.709 8.500 7.996 1.00 97.88 72 VAL A C 1
ATOM 602 O O . VAL A 1 72 ? -6.494 8.665 8.925 1.00 97.88 72 VAL A O 1
ATOM 605 N N . TYR A 1 73 ? -4.456 8.083 8.183 1.00 98.25 73 TYR A N 1
ATOM 606 C CA . TYR A 1 73 ? -3.901 7.780 9.500 1.00 98.25 73 TYR A CA 1
ATOM 607 C C . TYR A 1 73 ? -3.953 8.993 10.447 1.00 98.25 73 TYR A C 1
ATOM 609 O O . TYR A 1 73 ? -4.446 8.897 11.570 1.00 98.25 73 TYR A O 1
ATOM 617 N N . LYS A 1 74 ? -3.509 10.167 9.979 1.00 98.00 74 LYS A N 1
ATOM 618 C CA . LYS A 1 74 ? -3.559 11.411 10.761 1.00 98.00 74 LYS A CA 1
ATOM 619 C C . LYS A 1 74 ? -4.979 11.869 11.072 1.00 98.00 74 LYS A C 1
ATOM 621 O O . LYS A 1 74 ? -5.221 12.429 12.138 1.00 98.00 74 LYS A O 1
ATOM 626 N N . GLU A 1 75 ? -5.913 11.632 10.162 1.00 98.00 75 GLU A N 1
ATOM 627 C CA . GLU A 1 75 ? -7.323 11.919 10.399 1.00 98.00 75 GLU A CA 1
ATOM 628 C C . GLU A 1 75 ? -7.907 11.010 11.490 1.00 98.00 75 GLU A C 1
ATOM 630 O O . GLU A 1 75 ? -8.628 11.498 12.361 1.00 98.00 75 GLU A O 1
ATOM 635 N N . LEU A 1 76 ? -7.530 9.727 11.523 1.00 97.75 76 LEU A N 1
ATOM 636 C CA . LEU A 1 76 ? -7.896 8.821 12.614 1.00 97.75 76 LEU A CA 1
ATOM 637 C C . LEU A 1 76 ? -7.345 9.311 13.964 1.00 97.75 76 LEU A C 1
ATOM 639 O O . LEU A 1 76 ? -8.104 9.403 14.928 1.00 97.75 76 LEU A O 1
ATOM 643 N N . GLU A 1 77 ? -6.065 9.695 14.036 1.00 97.88 77 GLU A N 1
ATOM 644 C CA . GLU A 1 77 ? -5.479 10.273 15.258 1.00 97.88 77 GLU A CA 1
ATOM 645 C C . GLU A 1 77 ? -6.237 11.522 15.732 1.00 97.88 77 GLU A C 1
ATOM 647 O O . GLU A 1 77 ? -6.520 11.671 16.925 1.00 97.88 77 GLU A O 1
ATOM 652 N N . ARG A 1 78 ? -6.591 12.420 14.802 1.00 98.25 78 ARG A N 1
ATOM 653 C CA . ARG A 1 78 ? -7.364 13.629 15.110 1.00 98.25 78 ARG A CA 1
ATOM 654 C C . ARG A 1 78 ? -8.726 13.273 15.708 1.00 98.25 78 ARG A C 1
ATOM 656 O O . ARG A 1 78 ? -9.081 13.817 16.753 1.00 98.25 78 ARG A O 1
ATOM 663 N N . GLN A 1 79 ? -9.462 12.345 15.090 1.00 97.62 79 GLN A N 1
ATOM 664 C CA . GLN A 1 79 ? -10.780 11.920 15.573 1.00 97.62 79 GLN A CA 1
ATOM 665 C C . GLN A 1 79 ? -10.712 11.229 16.938 1.00 97.62 79 GLN A C 1
ATOM 667 O O . GLN A 1 79 ? -11.542 11.512 17.802 1.00 97.62 79 GLN A O 1
ATOM 672 N N . LEU A 1 80 ? -9.713 10.371 17.167 1.00 97.44 80 LEU A N 1
ATOM 673 C CA . LEU A 1 80 ? -9.490 9.736 18.470 1.00 97.44 80 LEU A CA 1
ATOM 674 C C . LEU A 1 80 ? -9.250 10.784 19.562 1.00 97.44 80 LEU A C 1
ATOM 676 O O . LEU A 1 80 ? -9.856 10.710 20.632 1.00 97.44 80 LEU A O 1
ATOM 680 N N . LYS A 1 81 ? -8.440 11.811 19.277 1.00 96.62 81 LYS A N 1
ATOM 681 C CA . LYS A 1 81 ? -8.190 12.915 20.213 1.00 96.62 81 LYS A CA 1
ATOM 682 C C . LYS A 1 81 ? -9.458 13.714 20.525 1.00 96.62 81 LYS A C 1
ATOM 684 O O . LYS A 1 81 ? -9.715 14.012 21.689 1.00 96.62 81 LYS A O 1
ATOM 689 N N . GLU A 1 82 ? -10.258 14.049 19.515 1.00 97.06 82 GLU A N 1
ATOM 690 C CA . GLU A 1 82 ? -11.518 14.792 19.694 1.00 97.06 82 GLU A CA 1
ATOM 691 C C . GLU A 1 82 ? -12.548 14.010 20.506 1.00 97.06 82 GLU A C 1
ATOM 693 O O . GLU A 1 82 ? -13.231 14.574 21.361 1.00 97.06 82 GLU A O 1
ATOM 698 N N . LYS A 1 83 ? -12.602 12.695 20.294 1.00 95.88 83 LYS A N 1
ATOM 699 C CA . LYS A 1 83 ? -13.458 11.773 21.045 1.00 95.88 83 LYS A CA 1
ATOM 700 C C . LYS A 1 83 ? -12.879 11.390 22.411 1.00 95.88 83 LYS A C 1
ATOM 702 O O . LYS A 1 83 ? -13.494 10.599 23.118 1.00 95.88 83 LYS A O 1
ATOM 707 N N . LYS A 1 84 ? -11.728 11.960 22.798 1.00 95.56 84 LYS A N 1
ATOM 708 C CA . LYS A 1 84 ? -11.012 11.679 24.056 1.00 95.56 84 LYS A CA 1
ATOM 709 C C . LYS A 1 84 ? -10.749 10.182 24.257 1.00 95.56 84 LYS A C 1
ATOM 711 O O . LYS A 1 84 ? -10.878 9.665 25.366 1.00 95.56 84 LYS A O 1
ATOM 716 N N . ALA A 1 85 ? -10.409 9.487 23.175 1.00 95.19 85 ALA A N 1
ATOM 717 C CA . ALA A 1 85 ? -10.095 8.071 23.226 1.00 95.19 85 ALA A CA 1
ATOM 718 C C . ALA A 1 85 ? -8.821 7.816 24.050 1.00 95.19 85 ALA A C 1
ATOM 720 O O . ALA A 1 85 ? -7.909 8.643 24.081 1.00 95.19 85 ALA A O 1
ATOM 721 N N . THR A 1 86 ? -8.755 6.660 24.708 1.00 94.75 86 THR A N 1
ATOM 722 C CA . THR A 1 86 ? -7.599 6.239 25.522 1.00 94.75 86 THR A CA 1
ATOM 723 C C . THR A 1 86 ? -6.566 5.434 24.730 1.00 94.75 86 THR A C 1
ATOM 725 O O . THR A 1 86 ? -5.489 5.145 25.246 1.00 94.75 86 THR A O 1
ATOM 728 N N . ILE A 1 87 ? -6.889 5.071 23.487 1.00 95.50 87 ILE A N 1
ATOM 729 C CA . ILE A 1 87 ? -6.080 4.216 22.611 1.00 95.50 87 ILE A CA 1
ATOM 730 C C . ILE A 1 87 ? -5.376 5.030 21.519 1.00 95.50 87 ILE A C 1
ATOM 732 O O . ILE A 1 87 ? -5.859 6.088 21.111 1.00 95.50 87 ILE A O 1
ATOM 736 N N . SER A 1 88 ? -4.248 4.517 21.021 1.00 97.19 88 SER A N 1
ATOM 737 C CA . SER A 1 88 ? -3.553 5.092 19.864 1.00 97.19 88 SER A CA 1
ATOM 738 C C . SER A 1 88 ? -4.220 4.692 18.543 1.00 97.19 88 SER A C 1
ATOM 740 O O . SER A 1 88 ? -5.047 3.776 18.499 1.00 97.19 88 SER A O 1
ATOM 742 N N . ALA A 1 89 ? -3.848 5.364 17.450 1.00 97.38 89 ALA A N 1
ATOM 743 C CA . ALA A 1 89 ? -4.336 5.008 16.121 1.00 97.38 89 ALA A CA 1
ATOM 744 C C . ALA A 1 89 ? -3.866 3.610 15.693 1.00 97.38 89 ALA A C 1
ATOM 746 O O . ALA A 1 89 ? -4.656 2.871 15.112 1.00 97.38 89 ALA A O 1
ATOM 747 N N . GLU A 1 90 ? -2.644 3.199 16.044 1.00 97.06 90 GLU A N 1
ATOM 748 C CA . GLU A 1 90 ? -2.156 1.840 15.784 1.00 97.06 90 GLU A CA 1
ATOM 749 C C . GLU A 1 90 ? -3.017 0.792 16.489 1.00 97.06 90 GLU A C 1
ATOM 751 O O . GLU A 1 90 ? -3.447 -0.172 15.856 1.00 97.06 90 GLU A O 1
ATOM 756 N N . LYS A 1 91 ? -3.346 1.006 17.772 1.00 97.06 91 LYS A N 1
ATOM 757 C CA . LYS A 1 91 ? -4.204 0.071 18.509 1.00 97.06 91 LYS A CA 1
ATOM 758 C C . LYS A 1 91 ? -5.631 0.053 17.956 1.00 97.06 91 LYS A C 1
ATOM 760 O O . LYS A 1 91 ? -6.240 -1.008 17.876 1.00 97.06 91 LYS A O 1
ATOM 765 N N . ALA A 1 92 ? -6.165 1.202 17.541 1.00 96.81 92 ALA A N 1
ATOM 766 C CA . ALA A 1 92 ? -7.476 1.270 16.896 1.00 96.81 92 ALA A CA 1
ATOM 767 C C . ALA A 1 92 ? -7.513 0.485 15.571 1.00 96.81 92 ALA A C 1
ATOM 769 O O . ALA A 1 92 ? -8.491 -0.217 15.312 1.00 96.81 92 ALA A O 1
ATOM 770 N N . ILE A 1 93 ? -6.448 0.564 14.765 1.00 96.81 93 ILE A N 1
ATOM 771 C CA . ILE A 1 93 ? -6.302 -0.209 13.522 1.00 96.81 93 ILE A CA 1
ATOM 772 C C . ILE A 1 93 ? -6.233 -1.707 13.829 1.00 96.81 93 ILE A C 1
ATOM 774 O O . ILE A 1 93 ? -6.991 -2.469 13.240 1.00 96.81 93 ILE A O 1
ATOM 778 N N . GLU A 1 94 ? -5.409 -2.121 14.794 1.00 97.00 94 GLU A N 1
ATOM 779 C CA . GLU A 1 94 ? -5.295 -3.525 15.217 1.00 97.00 94 GLU A CA 1
ATOM 780 C C . GLU A 1 94 ? -6.654 -4.104 15.652 1.00 97.00 94 GLU A C 1
ATOM 782 O O . GLU A 1 94 ? -7.022 -5.217 15.272 1.00 97.00 94 GLU A O 1
ATOM 787 N N . ILE A 1 95 ? -7.440 -3.342 16.421 1.00 95.44 95 ILE A N 1
ATOM 788 C CA . ILE A 1 95 ? -8.790 -3.755 16.826 1.00 95.44 95 ILE A CA 1
ATOM 789 C C . ILE A 1 95 ? -9.693 -3.891 15.595 1.00 95.44 95 ILE A C 1
ATOM 791 O O . ILE A 1 95 ? -10.387 -4.900 15.466 1.00 95.44 95 ILE A O 1
ATOM 795 N N . ALA A 1 96 ? -9.680 -2.902 14.694 1.00 93.94 96 ALA A N 1
ATOM 796 C CA . ALA A 1 96 ? -10.513 -2.879 13.493 1.00 93.94 96 ALA A CA 1
ATOM 797 C C . ALA A 1 96 ? -10.199 -4.030 12.523 1.00 93.94 96 ALA A C 1
ATOM 799 O O . ALA A 1 96 ? -11.125 -4.627 11.979 1.00 93.94 96 ALA A O 1
ATOM 800 N N . GLU A 1 97 ? -8.922 -4.386 12.349 1.00 94.88 97 GLU A N 1
ATOM 801 C CA . GLU A 1 97 ? -8.483 -5.521 11.520 1.00 94.88 97 GLU A CA 1
ATOM 802 C C . GLU A 1 97 ? -9.056 -6.863 12.000 1.00 94.88 97 GLU A C 1
ATOM 804 O O . GLU A 1 97 ? -9.239 -7.783 11.205 1.00 94.88 97 GLU A O 1
ATOM 809 N N . ASN A 1 98 ? -9.387 -6.965 13.289 1.00 93.06 98 ASN A N 1
ATOM 810 C CA . ASN A 1 98 ? -9.960 -8.160 13.902 1.00 93.06 98 ASN A CA 1
ATOM 811 C C . ASN A 1 98 ? -11.499 -8.132 13.996 1.00 93.06 98 ASN A C 1
ATOM 813 O O . ASN A 1 98 ? -12.088 -9.033 14.602 1.00 93.06 98 ASN A O 1
ATOM 817 N N . ILE A 1 99 ? -12.171 -7.116 13.439 1.00 93.62 99 ILE A N 1
ATOM 818 C CA . ILE A 1 99 ? -13.638 -7.057 13.365 1.00 93.62 99 ILE A CA 1
ATOM 819 C C . ILE A 1 99 ? -14.095 -7.735 12.075 1.00 93.62 99 ILE A C 1
ATOM 821 O O . ILE A 1 99 ? -13.830 -7.268 10.970 1.00 93.62 99 ILE A O 1
ATOM 825 N N . TYR A 1 100 ? -14.830 -8.833 12.225 1.00 90.88 100 TYR A N 1
ATOM 826 C CA . TYR A 1 100 ? -15.326 -9.618 11.100 1.00 90.88 100 TYR A CA 1
ATOM 827 C C . TYR A 1 100 ? -16.790 -9.305 10.796 1.00 90.88 100 TYR A C 1
ATOM 829 O O . TYR A 1 100 ? -17.576 -8.985 11.687 1.00 90.88 100 TYR A O 1
ATOM 837 N N . GLN A 1 101 ? -17.180 -9.469 9.533 1.00 91.81 101 GLN A N 1
ATOM 838 C CA . GLN A 1 101 ? -18.571 -9.415 9.092 1.00 91.81 101 GLN A CA 1
ATOM 839 C C . GLN A 1 101 ? -18.958 -10.756 8.468 1.00 91.81 101 GLN A C 1
ATOM 841 O O . GLN A 1 101 ? -18.252 -11.273 7.604 1.00 91.81 101 GLN A O 1
ATOM 846 N N . ILE A 1 102 ? -20.086 -11.321 8.897 1.00 91.44 102 ILE A N 1
ATOM 847 C CA . ILE A 1 102 ? -20.665 -12.528 8.299 1.00 91.44 102 ILE A CA 1
ATOM 848 C C . ILE A 1 102 ? -21.736 -12.103 7.307 1.00 91.44 102 ILE A C 1
ATOM 850 O O . ILE A 1 102 ? -22.590 -11.281 7.630 1.00 91.44 102 ILE A O 1
ATOM 854 N N . GLN A 1 103 ? -21.718 -12.704 6.121 1.00 91.12 103 GLN A N 1
ATOM 855 C CA . GLN A 1 103 ? -22.777 -12.563 5.130 1.00 91.12 103 GLN A CA 1
ATOM 8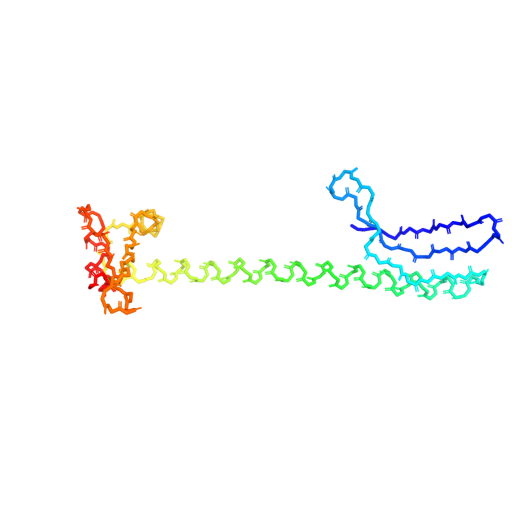56 C C . GLN A 1 103 ? -23.521 -13.890 4.993 1.00 91.12 103 GLN A C 1
ATOM 858 O O . GLN A 1 103 ? -22.916 -14.928 4.726 1.00 91.12 103 GLN A O 1
ATOM 863 N N . VAL A 1 104 ? -24.836 -13.858 5.187 1.00 89.94 104 VAL A N 1
ATOM 864 C CA . VAL A 1 104 ? -25.727 -15.011 5.075 1.00 89.94 104 VAL A CA 1
ATOM 865 C C . VAL A 1 104 ? -26.680 -14.766 3.920 1.00 89.94 104 VAL A C 1
ATOM 867 O O . VAL A 1 104 ? -27.481 -13.834 3.945 1.00 89.94 104 VAL A O 1
ATOM 870 N N . LYS A 1 105 ? -26.613 -15.626 2.908 1.00 91.31 105 LYS A N 1
ATOM 871 C CA . LYS A 1 105 ? -27.606 -15.667 1.837 1.00 91.31 105 LYS A CA 1
ATOM 872 C C . LYS A 1 105 ? -28.796 -16.496 2.310 1.00 91.31 105 LYS A C 1
ATOM 874 O O . LYS A 1 105 ? -28.603 -17.662 2.666 1.00 91.31 105 LYS A O 1
ATOM 879 N N . LEU A 1 106 ? -30.001 -15.925 2.334 1.00 89.38 106 LEU A N 1
ATOM 880 C CA . LEU A 1 106 ? -31.173 -16.714 2.709 1.00 89.38 106 LEU A CA 1
ATOM 881 C C . LEU A 1 106 ? -31.463 -17.775 1.630 1.00 89.38 106 LEU A C 1
ATOM 883 O O . LEU A 1 106 ? -31.270 -17.538 0.439 1.00 89.38 106 LEU A O 1
ATOM 887 N N . PRO A 1 107 ? -31.929 -18.970 2.022 1.00 83.06 107 PRO A N 1
ATOM 888 C CA . PRO A 1 107 ? -32.284 -20.010 1.060 1.00 83.06 107 PRO A CA 1
ATOM 889 C C . PRO A 1 107 ? -33.581 -19.681 0.304 1.00 83.06 107 PRO A C 1
ATOM 891 O O . PRO A 1 107 ? -33.704 -20.012 -0.871 1.00 83.06 107 PRO A O 1
ATOM 894 N N . ASN A 1 108 ? -34.522 -18.993 0.962 1.00 78.69 108 ASN A N 1
ATOM 895 C CA . ASN A 1 108 ? -35.857 -18.708 0.420 1.00 78.69 108 ASN A CA 1
ATOM 896 C C . ASN A 1 108 ? -35.990 -17.301 -0.187 1.00 78.69 108 ASN A C 1
ATOM 898 O O . ASN A 1 108 ? -36.944 -17.031 -0.908 1.00 78.69 108 ASN A O 1
ATOM 902 N N . SER A 1 109 ? -35.040 -16.411 0.100 1.00 76.44 109 SER A N 1
ATOM 903 C CA . SER A 1 109 ? -34.942 -15.058 -0.447 1.00 76.44 109 SER A CA 1
ATOM 904 C C . SER A 1 109 ? -33.524 -14.902 -0.982 1.00 76.44 109 SER A C 1
ATOM 906 O O . SER A 1 109 ? -32.577 -15.215 -0.274 1.00 76.44 109 SER A O 1
ATOM 908 N N . GLN A 1 110 ? -33.329 -14.433 -2.217 1.00 77.00 110 GLN A N 1
ATOM 909 C CA . GLN A 1 110 ? -31.978 -14.178 -2.752 1.00 77.00 110 GLN A CA 1
ATOM 910 C C . GLN A 1 110 ? -31.235 -13.037 -2.027 1.00 77.00 110 GLN A C 1
ATOM 912 O O . GLN A 1 110 ? -30.121 -12.687 -2.417 1.00 77.00 110 GLN A O 1
ATOM 917 N N . GLU A 1 111 ? -31.826 -12.472 -0.976 1.00 84.94 111 GLU A N 1
ATOM 918 C CA . GLU A 1 111 ? -31.228 -11.462 -0.118 1.00 84.94 111 GLU A CA 1
ATOM 919 C C . GLU A 1 111 ? -29.998 -11.987 0.635 1.00 84.94 111 GLU A C 1
ATOM 921 O O . GLU A 1 111 ? -29.928 -13.133 1.093 1.00 84.94 111 GLU A O 1
ATOM 926 N N . ILE A 1 112 ? -29.011 -11.101 0.768 1.00 88.19 112 ILE A N 1
ATOM 927 C CA . ILE A 1 112 ? -27.805 -11.307 1.563 1.00 88.19 112 ILE A CA 1
ATOM 928 C C . ILE A 1 112 ? -27.938 -10.435 2.808 1.00 88.19 112 ILE A C 1
ATOM 930 O O . ILE A 1 112 ? -27.906 -9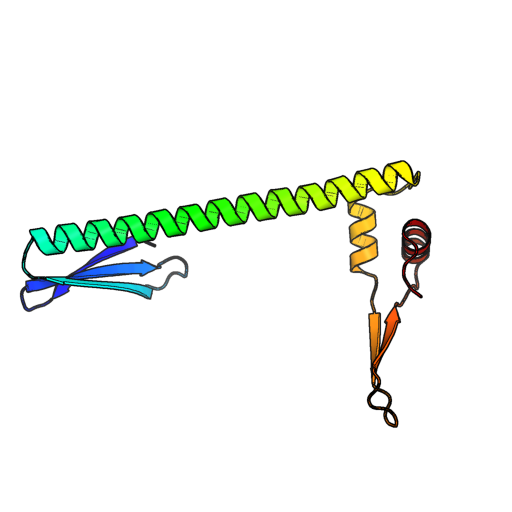.208 2.720 1.00 88.19 112 ILE A O 1
ATOM 934 N N . ILE A 1 113 ? -28.068 -11.066 3.971 1.00 89.06 113 ILE A N 1
ATOM 935 C CA . ILE A 1 113 ? -28.003 -10.383 5.262 1.00 89.06 113 ILE A CA 1
ATOM 936 C C . ILE A 1 113 ? -26.541 -10.321 5.677 1.00 89.06 113 ILE A C 1
ATOM 938 O O . ILE A 1 113 ? -25.868 -11.346 5.744 1.00 89.06 113 ILE A O 1
ATOM 942 N N . SER A 1 114 ? -26.057 -9.127 5.992 1.00 90.06 114 SER A N 1
ATOM 943 C CA . SER A 1 114 ? -24.706 -8.939 6.516 1.00 90.06 114 SER A CA 1
ATOM 944 C C . SER A 1 114 ? -24.782 -8.537 7.983 1.00 90.06 114 SER A C 1
ATOM 946 O O . SER A 1 114 ? -25.548 -7.643 8.327 1.00 90.06 114 SER A O 1
ATOM 948 N N . LYS A 1 115 ? -23.996 -9.183 8.847 1.00 89.75 115 LYS A N 1
ATOM 949 C CA . LYS A 1 115 ? -23.944 -8.893 10.282 1.00 89.75 115 LYS A CA 1
ATOM 950 C C . LYS A 1 115 ? -22.504 -8.758 10.754 1.00 89.75 115 LYS A C 1
ATOM 952 O O . LYS A 1 115 ? -21.699 -9.671 10.568 1.00 89.75 115 LYS A O 1
ATOM 957 N N . THR A 1 116 ? -22.189 -7.625 11.369 1.00 92.00 116 THR A N 1
ATOM 958 C CA . THR A 1 116 ? -20.874 -7.371 11.969 1.00 92.00 116 THR A CA 1
ATOM 959 C C . THR A 1 116 ? -20.775 -8.097 13.307 1.00 92.00 116 THR A C 1
ATOM 961 O O . THR A 1 116 ? -21.698 -8.049 14.120 1.00 92.00 116 THR A O 1
ATOM 964 N N . ILE A 1 117 ? -19.667 -8.798 13.540 1.00 92.38 117 ILE A N 1
ATOM 965 C CA . ILE A 1 117 ? -19.417 -9.517 14.785 1.00 92.38 117 ILE A CA 1
ATOM 966 C C . ILE A 1 117 ? -18.563 -8.640 15.704 1.00 92.38 117 ILE A C 1
ATOM 968 O O . ILE A 1 117 ? -17.394 -8.384 15.424 1.00 92.38 117 ILE A O 1
ATOM 972 N N . ILE A 1 118 ? -19.141 -8.230 16.830 1.00 92.06 118 ILE A N 1
ATOM 973 C CA . ILE A 1 118 ? -18.450 -7.496 17.893 1.00 92.06 118 ILE A CA 1
ATOM 974 C C . ILE A 1 118 ? -18.482 -8.372 19.146 1.00 92.06 118 ILE A C 1
ATOM 976 O O . ILE A 1 118 ? -19.528 -8.526 19.779 1.00 92.06 118 ILE A O 1
ATOM 980 N N . LEU A 1 119 ? -17.345 -8.982 19.484 1.00 90.50 119 LEU A N 1
ATOM 981 C CA . LEU A 1 119 ? -17.233 -9.945 20.585 1.00 90.50 119 LEU A CA 1
ATOM 982 C C . LEU A 1 119 ? -16.479 -9.363 21.780 1.00 90.50 119 LEU A C 1
ATOM 984 O O . LEU A 1 119 ? -16.903 -9.545 22.922 1.00 90.50 119 LEU A O 1
ATOM 988 N N . THR A 1 120 ? -15.362 -8.677 21.528 1.00 94.06 120 THR A N 1
ATOM 989 C CA . THR A 1 120 ? -14.456 -8.220 22.590 1.00 94.06 120 THR A CA 1
ATOM 990 C C . THR A 1 120 ? -14.827 -6.829 23.100 1.00 94.06 120 THR A C 1
ATOM 992 O O . THR A 1 120 ? -15.482 -6.042 22.412 1.00 94.06 120 THR A O 1
ATOM 995 N N . GLN A 1 121 ? -14.389 -6.498 24.319 1.00 93.94 121 GLN A N 1
ATOM 996 C CA . GLN A 1 121 ? -14.632 -5.174 24.897 1.00 93.94 121 GLN A CA 1
ATOM 997 C C . GLN A 1 121 ? -13.921 -4.064 24.110 1.00 93.94 121 GLN A C 1
ATOM 999 O O . GLN A 1 121 ? -14.470 -2.978 23.962 1.00 93.94 121 GLN A O 1
ATOM 1004 N N . GLU A 1 122 ? -12.740 -4.350 23.557 1.00 94.56 122 GLU A N 1
ATOM 1005 C CA . GLU A 1 122 ? -12.007 -3.413 22.699 1.00 94.56 122 GLU A CA 1
ATOM 1006 C C . GLU A 1 122 ? -12.782 -3.098 21.409 1.00 94.56 122 GLU A C 1
ATOM 1008 O O . GLU A 1 122 ? -12.874 -1.939 21.007 1.00 94.56 122 GLU A O 1
ATOM 1013 N N . GLN A 1 123 ? -13.410 -4.106 20.792 1.00 94.56 123 GLN A N 1
ATOM 1014 C CA . GLN A 1 123 ? -14.245 -3.915 19.601 1.00 94.56 123 GLN A CA 1
ATOM 1015 C C . GLN A 1 123 ? -15.516 -3.120 19.918 1.00 94.56 123 GLN A C 1
ATOM 1017 O O . GLN A 1 123 ? -15.887 -2.240 19.143 1.00 94.56 123 GLN A O 1
ATOM 1022 N N . LYS A 1 124 ? -16.166 -3.393 21.062 1.00 94.25 124 LYS A N 1
ATOM 1023 C CA . LYS A 1 124 ? -17.328 -2.615 21.533 1.00 94.25 124 LYS A CA 1
ATOM 1024 C C . LYS A 1 124 ? -16.959 -1.157 21.761 1.00 94.25 124 LYS A C 1
ATOM 1026 O O . LYS A 1 124 ? -17.638 -0.273 21.260 1.00 94.25 124 LYS A O 1
ATOM 1031 N N . TYR A 1 125 ? -15.842 -0.919 22.442 1.00 94.62 125 TYR A N 1
ATOM 1032 C CA . TYR A 1 125 ? -15.323 0.422 22.678 1.00 94.62 125 TYR A CA 1
ATOM 1033 C C . TYR A 1 125 ? -15.090 1.186 21.366 1.00 94.62 125 TYR A C 1
ATOM 1035 O O . TYR A 1 125 ? -15.506 2.335 21.227 1.00 94.62 125 TYR A O 1
ATOM 1043 N N . LEU A 1 126 ? -14.474 0.539 20.371 1.00 94.62 126 LEU A N 1
ATOM 1044 C CA . LEU A 1 126 ? -14.248 1.159 19.067 1.00 94.62 126 LEU A CA 1
ATOM 1045 C C . LEU A 1 126 ? -15.563 1.419 18.307 1.00 94.62 126 LEU A C 1
ATOM 1047 O O . LEU A 1 126 ? -15.726 2.476 17.698 1.00 94.62 126 LEU A O 1
ATOM 1051 N N . SER A 1 127 ? -16.509 0.483 18.377 1.00 93.75 127 SER A N 1
ATOM 1052 C CA . SER A 1 127 ? -17.855 0.612 17.806 1.00 93.75 127 SER A CA 1
ATOM 1053 C C . SER A 1 127 ? -18.624 1.789 18.408 1.00 93.75 127 SER A C 1
ATOM 1055 O O . SER A 1 127 ? -19.197 2.574 17.657 1.00 93.75 127 SER A O 1
ATOM 1057 N N . GLU A 1 128 ? -18.566 1.980 19.726 1.00 93.62 128 GLU A N 1
ATOM 1058 C CA . GLU A 1 128 ? -19.175 3.120 20.425 1.00 93.62 128 GLU A CA 1
ATOM 1059 C C . GLU A 1 128 ? -18.505 4.451 20.061 1.00 93.62 128 GLU A C 1
ATOM 1061 O O . GLU A 1 128 ? -19.179 5.462 19.874 1.00 93.62 128 GLU A O 1
ATOM 1066 N N . LEU A 1 129 ? -17.176 4.473 19.908 1.00 94.12 129 LEU A N 1
ATOM 1067 C CA . LEU A 1 129 ? -16.457 5.688 19.515 1.00 94.12 129 LEU A CA 1
ATOM 1068 C C . LEU A 1 129 ? -16.877 6.187 18.125 1.00 94.12 129 LEU A C 1
ATOM 1070 O O . LEU A 1 129 ? -16.997 7.399 17.913 1.00 94.12 129 LEU A O 1
ATOM 1074 N N . PHE A 1 130 ? -17.079 5.279 17.172 1.00 93.00 130 PHE A N 1
ATOM 1075 C CA . PHE A 1 130 ? -17.302 5.613 15.760 1.00 93.00 130 PHE A CA 1
ATOM 1076 C C . PHE A 1 130 ? -18.718 5.300 15.253 1.00 93.00 130 PHE A C 1
ATOM 1078 O O . PHE A 1 130 ? -19.004 5.553 14.085 1.00 93.00 130 PHE A O 1
ATOM 1085 N N . ASN A 1 131 ? -19.610 4.819 16.121 1.00 91.31 131 ASN A N 1
ATOM 1086 C CA . ASN A 1 131 ? -21.001 4.466 15.829 1.00 91.31 131 ASN A CA 1
ATOM 1087 C C . ASN A 1 131 ? -21.161 3.512 14.628 1.00 91.31 131 ASN A C 1
ATOM 1089 O O . ASN A 1 131 ? -21.919 3.799 13.701 1.00 91.31 131 ASN A O 1
ATOM 1093 N N . PHE A 1 132 ? -20.460 2.373 14.630 1.00 87.69 132 PHE A N 1
ATOM 1094 C CA . PHE A 1 132 ? -20.605 1.336 13.595 1.00 87.69 132 PHE A CA 1
ATOM 1095 C C . PHE A 1 132 ? -20.948 -0.036 14.189 1.00 87.69 132 PHE A C 1
ATOM 1097 O O . PHE A 1 132 ? -20.659 -0.292 15.353 1.00 87.69 132 PHE A O 1
ATOM 1104 N N . GLY A 1 133 ? -21.508 -0.942 13.377 1.00 70.00 133 GLY A N 1
ATOM 1105 C CA . GLY A 1 133 ? -21.774 -2.332 13.782 1.00 70.00 133 GLY A CA 1
ATOM 1106 C C . GLY A 1 133 ? -23.231 -2.680 14.107 1.00 70.00 133 GLY A C 1
ATOM 1107 O O . GLY A 1 133 ? -23.449 -3.613 14.877 1.00 70.00 133 GLY A O 1
ATOM 1108 N N . CYS A 1 134 ? -24.195 -1.956 13.527 1.00 58.69 134 CYS A N 1
ATOM 1109 C CA . CYS A 1 134 ? -25.618 -2.319 13.540 1.00 58.69 134 CYS A CA 1
ATOM 1110 C C . CYS A 1 134 ? -25.886 -3.673 12.862 1.00 58.69 134 CYS A C 1
ATOM 1112 O O . CYS A 1 134 ? -25.234 -3.954 11.826 1.00 58.69 134 CYS A O 1
#

Secondary structure (DSSP, 8-state):
-EEEEEE-TTS-EEEEEEE-TTSS-EEEEEEEEESSHHHHHHHHHHHHHHHHHHHHHHHHHHHHHHHHHHHHHHHHHHHHHHTT-SS-HHHHHHHHHT-EEEEEE-SSS--EEEEEE--SHHHHHHHHHHT---

Foldseek 3Di:
DDWDWDQDPVRKIWTFDWDCPVVDTDTPDTQGIDNDPVVVVVSNVVVVVVVVVVVVVVVVVVVVVVVVVVVVLVVQQVLCVVLVHPDHSVVLVVLVVPWDKDWDQDPVDNDIDIFIDDDDPSSVVSCVSVVDTD